Protein AF-A0A9D4KZ69-F1 (afdb_monomer_lite)

Radius of gyration: 13.25 Å; chains: 1; bounding box: 38×22×34 Å

Structure (mmCIF, N/CA/C/O backbone):
data_AF-A0A9D4KZ69-F1
#
_entry.id   AF-A0A9D4KZ69-F1
#
loop_
_atom_site.group_PDB
_atom_site.id
_atom_site.type_symbol
_atom_site.label_atom_id
_atom_site.label_alt_id
_atom_site.label_comp_id
_atom_site.label_asym_id
_atom_site.label_entity_id
_atom_site.label_seq_id
_atom_site.pdbx_PDB_ins_code
_atom_site.Cartn_x
_atom_site.Cartn_y
_atom_site.Cartn_z
_atom_site.occupancy
_atom_site.B_iso_or_equiv
_atom_site.auth_seq_id
_atom_site.auth_comp_i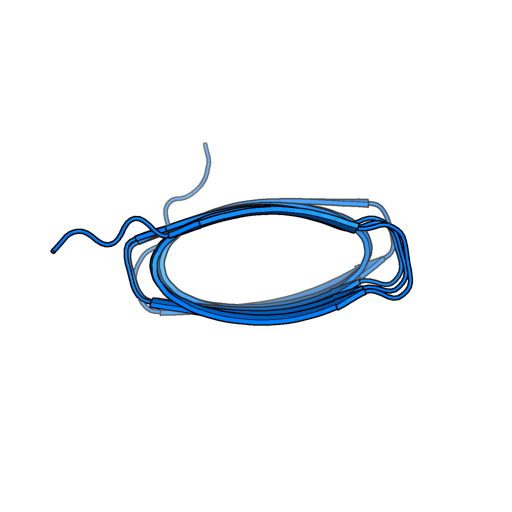d
_atom_site.auth_asym_id
_atom_site.auth_atom_id
_atom_site.pdbx_PDB_model_num
ATOM 1 N N . MET A 1 1 ? 11.805 -6.406 15.727 1.00 41.03 1 MET A N 1
ATOM 2 C CA . MET A 1 1 ? 10.931 -5.490 16.489 1.00 41.03 1 MET A CA 1
ATOM 3 C C . MET A 1 1 ? 10.380 -4.491 15.490 1.00 41.03 1 MET A C 1
ATOM 5 O O . MET A 1 1 ? 11.161 -3.685 15.006 1.00 41.03 1 MET A O 1
ATOM 9 N N . ASN A 1 2 ? 9.104 -4.592 15.109 1.00 56.31 2 ASN A N 1
ATOM 10 C CA . ASN A 1 2 ? 8.475 -3.541 14.306 1.00 56.31 2 ASN A CA 1
ATOM 11 C C . ASN A 1 2 ? 8.074 -2.422 15.275 1.00 56.31 2 ASN A C 1
ATOM 13 O O . ASN A 1 2 ? 7.321 -2.713 16.207 1.00 56.31 2 ASN A O 1
ATOM 17 N N . PRO A 1 3 ? 8.602 -1.197 15.132 1.00 65.38 3 PRO A N 1
ATOM 18 C CA . PRO A 1 3 ? 8.199 -0.089 15.986 1.00 65.38 3 PRO A CA 1
ATOM 19 C C . PRO A 1 3 ? 6.695 0.158 15.826 1.00 65.38 3 PRO A C 1
ATOM 21 O O . PRO A 1 3 ? 6.190 0.244 14.707 1.00 65.38 3 PRO A O 1
ATOM 24 N N . LEU A 1 4 ? 5.987 0.226 16.955 1.00 71.38 4 LEU A N 1
ATOM 25 C CA . LEU A 1 4 ? 4.606 0.686 16.997 1.00 71.38 4 LEU A CA 1
ATOM 26 C C . LEU A 1 4 ? 4.643 2.205 17.132 1.00 71.38 4 LEU A C 1
ATOM 28 O O . LEU A 1 4 ? 5.148 2.722 18.128 1.00 71.38 4 LEU A O 1
ATOM 32 N N . TYR A 1 5 ? 4.120 2.901 16.133 1.00 78.00 5 TYR A N 1
ATOM 33 C CA . TYR A 1 5 ? 3.965 4.350 16.185 1.00 78.00 5 TYR A CA 1
ATOM 34 C C . TYR A 1 5 ? 2.513 4.705 16.502 1.00 78.00 5 TYR A C 1
ATOM 36 O O . TYR A 1 5 ? 1.590 3.989 16.096 1.00 78.00 5 TYR A O 1
ATOM 44 N N . SER A 1 6 ? 2.317 5.811 17.217 1.00 84.12 6 SER A N 1
ATOM 45 C CA . SER A 1 6 ? 0.994 6.344 17.520 1.00 84.12 6 SER A CA 1
ATOM 46 C C . SER A 1 6 ? 0.901 7.852 17.300 1.00 84.12 6 SER A C 1
ATOM 48 O O . SER A 1 6 ? 1.908 8.555 17.386 1.00 84.12 6 SER A O 1
ATOM 50 N N . GLY A 1 7 ? -0.315 8.335 17.031 1.00 90.25 7 GLY A N 1
ATOM 51 C CA . GLY A 1 7 ? -0.614 9.757 16.829 1.00 90.25 7 GLY A CA 1
ATOM 52 C C . GLY A 1 7 ? -0.892 10.102 15.367 1.00 90.25 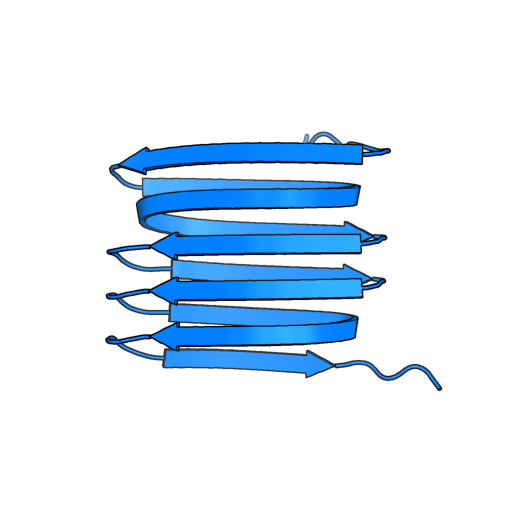7 GLY A C 1
ATOM 53 O O . GLY A 1 7 ? -1.608 9.368 14.694 1.00 90.25 7 GLY A O 1
ATOM 54 N N . GLU A 1 8 ? -0.337 11.220 14.901 1.00 92.38 8 GLU A N 1
ATOM 55 C CA . GLU A 1 8 ? -0.354 11.621 13.492 1.00 92.38 8 GLU A CA 1
ATOM 56 C C . GLU A 1 8 ? 1.032 11.389 12.878 1.00 92.38 8 GLU A C 1
ATOM 58 O O . GLU A 1 8 ? 2.051 11.819 13.431 1.00 92.38 8 GLU A O 1
ATOM 63 N N . LEU A 1 9 ? 1.098 10.709 11.733 1.00 91.88 9 LEU A N 1
ATOM 64 C CA . LEU A 1 9 ? 2.341 10.477 11.000 1.00 91.88 9 LEU A CA 1
ATOM 65 C C . LEU A 1 9 ? 2.157 10.758 9.512 1.00 91.88 9 LEU A C 1
ATOM 67 O O . LEU A 1 9 ? 1.313 10.171 8.840 1.00 91.88 9 LEU A O 1
ATOM 71 N N . ASN A 1 10 ? 3.041 11.601 8.986 1.00 93.81 10 ASN A N 1
ATOM 72 C CA . ASN A 1 10 ? 3.157 11.876 7.562 1.00 93.81 10 ASN A CA 1
ATOM 73 C C . ASN A 1 10 ? 4.472 11.285 7.050 1.00 93.81 10 ASN A C 1
ATOM 75 O O . ASN A 1 10 ? 5.545 11.660 7.524 1.00 93.81 10 ASN A O 1
ATOM 79 N N . MET A 1 11 ? 4.399 10.378 6.078 1.00 92.31 11 MET A N 1
ATOM 80 C CA . MET A 1 11 ? 5.573 9.808 5.421 1.00 92.31 11 MET A CA 1
ATOM 81 C C . MET A 1 11 ? 5.552 10.083 3.923 1.00 92.31 11 MET A C 1
ATOM 83 O O . MET A 1 11 ? 4.556 9.852 3.239 1.00 92.31 11 MET A O 1
ATOM 87 N N . SER A 1 12 ? 6.691 10.527 3.403 1.00 94.94 12 SER A N 1
ATOM 88 C CA . SER A 1 12 ? 6.921 10.698 1.973 1.00 94.94 12 SER A CA 1
ATOM 89 C C . SER A 1 12 ? 8.243 10.056 1.592 1.00 94.94 12 SER A C 1
ATOM 91 O O . SER A 1 12 ? 9.265 10.378 2.200 1.00 94.94 12 SER A O 1
ATOM 93 N N . MET A 1 13 ? 8.247 9.183 0.589 1.00 93.81 13 MET A N 1
ATOM 94 C CA . MET A 1 13 ? 9.470 8.516 0.148 1.00 93.81 13 MET A CA 1
ATOM 95 C C . MET A 1 13 ? 9.577 8.430 -1.372 1.00 93.81 13 MET A C 1
ATOM 97 O O . MET A 1 13 ? 8.589 8.257 -2.085 1.00 93.81 13 MET A O 1
ATOM 101 N N . LEU A 1 14 ? 10.820 8.537 -1.838 1.00 95.25 14 LEU A N 1
ATOM 102 C CA . LEU A 1 14 ? 11.251 8.346 -3.216 1.00 95.25 14 LEU A CA 1
ATOM 103 C C . LEU A 1 14 ? 12.328 7.269 -3.202 1.00 95.25 14 LEU A C 1
ATOM 105 O O . LEU A 1 14 ? 13.337 7.421 -2.512 1.00 95.25 14 LEU A O 1
ATOM 109 N N . TYR A 1 15 ? 12.114 6.186 -3.938 1.00 92.12 15 TYR A N 1
ATOM 110 C CA . TYR A 1 15 ? 13.052 5.072 -3.966 1.00 92.12 15 TYR A CA 1
ATOM 111 C C . TYR A 1 15 ? 13.191 4.480 -5.369 1.00 92.12 15 TYR A C 1
ATOM 113 O O . TYR A 1 15 ? 12.238 4.469 -6.149 1.00 92.12 15 TYR A O 1
ATOM 121 N N . SER A 1 16 ? 14.382 3.971 -5.676 1.00 94.50 16 SER A N 1
ATOM 122 C CA . SER A 1 16 ? 14.679 3.242 -6.907 1.00 94.50 16 SER A CA 1
ATOM 123 C C . SER A 1 16 ? 15.361 1.926 -6.553 1.00 94.50 16 SER A C 1
ATOM 125 O O . SER A 1 16 ? 16.332 1.935 -5.799 1.00 94.50 16 SER A O 1
ATOM 127 N N . GLY A 1 17 ? 14.882 0.820 -7.118 1.00 93.00 17 GLY A N 1
ATOM 128 C CA . GLY A 1 17 ? 15.295 -0.542 -6.769 1.00 93.00 17 GLY A CA 1
ATOM 129 C C . GLY A 1 17 ? 14.229 -1.286 -5.963 1.00 93.00 17 GLY A C 1
ATOM 130 O O . GLY A 1 17 ? 13.052 -0.940 -6.023 1.00 93.00 17 GLY A O 1
ATOM 131 N N . GLU A 1 18 ? 14.650 -2.296 -5.205 1.00 94.44 18 GLU A N 1
ATOM 132 C CA . GLU A 1 18 ? 13.769 -3.124 -4.372 1.00 94.44 18 GLU A CA 1
ATOM 133 C C . GLU A 1 18 ? 13.533 -2.497 -2.990 1.00 94.44 18 GLU A C 1
ATOM 135 O O . GLU A 1 18 ? 14.472 -2.285 -2.217 1.00 94.44 18 GLU A O 1
ATOM 140 N N . LEU A 1 19 ? 12.273 -2.222 -2.650 1.00 92.50 19 LEU A N 1
ATOM 141 C CA . LEU A 1 19 ? 11.872 -1.676 -1.355 1.00 92.50 19 LEU A CA 1
ATOM 142 C C . LEU A 1 19 ? 10.954 -2.650 -0.614 1.00 92.50 19 LEU A C 1
ATOM 144 O O . LEU A 1 19 ? 9.898 -3.039 -1.107 1.00 92.50 19 LEU A O 1
ATOM 148 N N . ASN A 1 20 ? 11.322 -2.975 0.625 1.00 93.88 20 ASN A N 1
ATOM 149 C CA . ASN A 1 20 ? 10.493 -3.754 1.540 1.00 93.88 20 ASN A CA 1
ATOM 150 C C . ASN A 1 20 ? 10.071 -2.877 2.721 1.00 93.88 20 ASN A C 1
ATOM 152 O O . ASN A 1 20 ? 10.920 -2.348 3.440 1.00 93.88 20 ASN A O 1
ATOM 156 N N . MET A 1 21 ? 8.766 -2.737 2.939 1.00 91.12 21 MET A N 1
ATOM 157 C CA . MET A 1 21 ? 8.207 -1.931 4.021 1.00 91.12 21 MET A CA 1
ATOM 158 C C . MET A 1 21 ? 7.259 -2.733 4.894 1.00 91.12 21 MET A C 1
ATOM 160 O O . MET A 1 21 ? 6.291 -3.305 4.401 1.00 91.12 21 MET A O 1
ATOM 164 N N . ASN A 1 22 ? 7.495 -2.686 6.204 1.00 93.31 22 ASN A N 1
ATOM 165 C CA . ASN A 1 22 ? 6.618 -3.260 7.215 1.00 93.31 22 ASN A CA 1
ATOM 166 C C . ASN A 1 22 ? 6.314 -2.202 8.274 1.00 93.31 22 ASN A C 1
ATOM 168 O O . ASN A 1 22 ? 7.236 -1.708 8.923 1.00 93.31 22 ASN A O 1
ATOM 172 N N . LEU A 1 23 ? 5.039 -1.869 8.469 1.00 91.00 23 LEU A N 1
ATOM 173 C CA . LEU A 1 23 ? 4.628 -0.829 9.413 1.00 91.00 23 LEU A CA 1
ATOM 174 C C . LEU A 1 23 ? 3.421 -1.271 10.250 1.00 91.00 23 LEU A C 1
ATOM 176 O O . LEU A 1 23 ? 2.463 -1.849 9.734 1.00 91.00 23 LEU A O 1
ATOM 180 N N . LEU A 1 24 ? 3.492 -0.986 11.552 1.00 93.31 24 LEU A N 1
ATOM 181 C CA . LEU A 1 24 ? 2.404 -1.135 12.517 1.00 93.31 24 LEU A CA 1
ATOM 182 C C . LEU A 1 24 ? 2.089 0.256 13.075 1.00 93.31 24 LEU A C 1
ATOM 184 O O . LEU A 1 24 ? 2.954 0.879 13.696 1.00 93.31 24 LEU A O 1
ATOM 188 N N . TYR A 1 25 ? 0.876 0.749 12.842 1.00 90.81 25 TYR A N 1
ATOM 189 C CA . TYR A 1 25 ? 0.500 2.117 13.193 1.00 90.81 25 TYR A CA 1
ATOM 190 C C . TYR A 1 25 ? -0.856 2.188 13.894 1.00 90.81 25 TYR A C 1
ATOM 192 O O . TYR A 1 25 ? -1.789 1.473 13.524 1.00 90.81 25 TYR A O 1
ATOM 200 N N . SER A 1 26 ? -0.977 3.082 14.875 1.00 93.12 26 SER A N 1
ATOM 201 C CA . SER A 1 26 ? -2.247 3.409 15.525 1.00 93.12 26 SER A CA 1
ATOM 202 C C . SER A 1 26 ? -2.485 4.920 15.541 1.00 93.12 26 SER A C 1
ATOM 204 O O . SER A 1 26 ? -1.836 5.637 16.297 1.00 93.12 26 SER A O 1
ATOM 206 N N . GLY A 1 27 ? -3.453 5.407 14.774 1.00 93.06 27 GLY A N 1
ATOM 207 C CA . GLY A 1 27 ? -3.785 6.827 14.653 1.00 93.06 27 GLY A CA 1
ATOM 208 C C . GLY A 1 27 ? -4.013 7.229 13.200 1.00 93.06 27 GLY A C 1
ATOM 209 O O . GLY A 1 27 ? -4.474 6.411 12.406 1.00 93.06 27 GLY A O 1
ATOM 210 N N . GLU A 1 28 ? -3.670 8.466 12.856 1.00 95.75 28 GLU A N 1
ATOM 211 C CA . GLU A 1 28 ? -3.777 8.992 11.494 1.00 95.75 28 GLU A CA 1
ATOM 212 C C . GLU A 1 28 ? -2.444 8.846 10.752 1.00 95.75 28 GLU A C 1
ATOM 214 O O . GLU A 1 28 ? -1.410 9.380 11.161 1.00 95.75 28 GLU A O 1
ATOM 219 N N . LEU A 1 29 ? -2.460 8.114 9.641 1.00 95.06 29 LEU A N 1
ATOM 220 C CA . LEU A 1 29 ? -1.291 7.862 8.811 1.00 95.06 29 LEU A CA 1
ATOM 221 C C . LEU A 1 29 ? -1.532 8.362 7.387 1.00 95.06 29 LEU A C 1
ATOM 223 O O . LEU A 1 29 ? -2.360 7.816 6.657 1.00 95.06 29 LEU A O 1
ATOM 227 N N . ASN A 1 30 ? -0.731 9.335 6.957 1.00 96.75 30 ASN A N 1
ATOM 228 C CA . ASN A 1 30 ? -0.674 9.765 5.564 1.00 96.75 30 ASN A CA 1
ATOM 229 C C . ASN A 1 30 ? 0.638 9.291 4.934 1.00 96.75 30 ASN A C 1
ATOM 231 O O . ASN A 1 30 ? 1.727 9.641 5.393 1.00 96.75 30 ASN A O 1
ATOM 235 N N . MET A 1 31 ? 0.550 8.511 3.858 1.00 95.56 31 MET A N 1
ATOM 236 C CA . MET A 1 31 ? 1.713 8.025 3.118 1.00 95.56 31 MET A CA 1
ATOM 237 C C . MET A 1 31 ? 1.663 8.432 1.652 1.00 95.56 31 MET A C 1
ATOM 239 O O . MET A 1 31 ? 0.667 8.208 0.966 1.00 95.56 31 MET A O 1
ATOM 243 N N . SER A 1 32 ? 2.779 8.961 1.158 1.00 97.25 32 SER A N 1
ATOM 244 C CA . SER A 1 32 ? 3.027 9.193 -0.262 1.00 97.25 32 SER A CA 1
ATOM 245 C C . SER A 1 32 ? 4.306 8.478 -0.683 1.00 97.25 32 SER A C 1
ATOM 247 O O . SER A 1 32 ? 5.375 8.724 -0.120 1.00 97.25 32 SER A O 1
ATOM 249 N N . LEU A 1 33 ? 4.217 7.573 -1.653 1.00 95.56 33 LEU A N 1
ATOM 250 C CA . LEU A 1 33 ? 5.358 6.775 -2.090 1.00 95.56 33 LEU A CA 1
ATOM 251 C C . LEU A 1 33 ? 5.503 6.782 -3.607 1.00 95.56 33 LEU A C 1
ATOM 253 O O . LEU A 1 33 ? 4.572 6.449 -4.339 1.00 95.56 33 LEU A O 1
ATOM 257 N N . LEU A 1 34 ? 6.712 7.106 -4.053 1.00 96.50 34 LEU A N 1
ATOM 258 C CA . LEU A 1 34 ? 7.163 7.003 -5.433 1.00 96.50 34 LEU A CA 1
ATOM 259 C C . LEU A 1 34 ? 8.269 5.951 -5.499 1.00 96.50 34 LEU A C 1
ATOM 261 O O . LEU A 1 34 ? 9.341 6.135 -4.921 1.00 96.50 34 LEU A O 1
ATOM 265 N N . CYS A 1 35 ? 8.004 4.845 -6.185 1.00 93.88 35 CYS A N 1
ATOM 266 C CA . CYS A 1 35 ? 8.941 3.735 -6.311 1.00 93.88 35 CYS A CA 1
ATOM 267 C C . CYS A 1 35 ? 9.206 3.409 -7.782 1.00 93.88 35 CYS A C 1
ATOM 269 O O . CYS A 1 35 ? 8.275 3.193 -8.559 1.00 93.88 35 CYS A O 1
ATOM 271 N N . SER A 1 36 ? 10.483 3.345 -8.152 1.00 93.81 36 SER A N 1
ATOM 272 C CA . SER A 1 36 ? 10.924 2.818 -9.440 1.00 93.81 36 SER A CA 1
ATOM 273 C C . SER A 1 36 ? 11.654 1.496 -9.250 1.00 93.81 36 SER A C 1
ATOM 275 O O . SER A 1 36 ? 12.866 1.477 -9.045 1.00 93.81 36 SER A O 1
ATOM 277 N N . GLY A 1 37 ? 10.913 0.395 -9.297 1.00 92.81 37 GLY A N 1
ATOM 278 C CA . GLY A 1 37 ? 11.416 -0.949 -9.027 1.00 92.81 37 GLY A CA 1
ATOM 279 C C . GLY A 1 37 ? 10.350 -1.797 -8.346 1.00 92.81 37 GLY A C 1
ATOM 280 O O . GLY A 1 37 ? 9.159 -1.527 -8.508 1.00 92.81 37 GLY A O 1
ATOM 281 N N . GLU A 1 38 ? 10.782 -2.813 -7.607 1.00 95.12 38 GLU A N 1
ATOM 282 C CA . GLU A 1 38 ? 9.883 -3.697 -6.869 1.00 95.12 38 GLU A CA 1
ATOM 283 C C . GLU A 1 38 ? 9.547 -3.117 -5.496 1.00 95.12 38 GLU A C 1
ATOM 285 O O . GLU A 1 38 ? 10.421 -2.646 -4.763 1.00 95.12 38 GLU A O 1
ATOM 290 N N . LEU A 1 39 ? 8.276 -3.187 -5.118 1.00 95.12 39 LEU A N 1
ATOM 291 C CA . LEU A 1 39 ? 7.800 -2.765 -3.813 1.00 95.12 39 LEU A CA 1
ATOM 292 C C . LEU A 1 39 ? 6.987 -3.872 -3.152 1.00 95.12 39 LEU A C 1
ATOM 294 O O . LEU A 1 39 ? 5.908 -4.230 -3.623 1.00 95.12 39 LEU A O 1
ATOM 298 N N . ASN A 1 40 ? 7.452 -4.323 -1.990 1.00 96.38 40 ASN A N 1
ATOM 299 C CA . ASN A 1 40 ? 6.681 -5.171 -1.091 1.00 96.38 40 ASN A CA 1
ATOM 300 C C . ASN A 1 40 ? 6.294 -4.372 0.154 1.00 96.38 40 ASN A C 1
ATOM 302 O O . ASN A 1 40 ? 7.153 -3.905 0.905 1.00 96.38 40 ASN A O 1
ATOM 306 N N . MET A 1 41 ? 4.996 -4.218 0.390 1.00 94.69 41 MET A N 1
ATOM 307 C CA . MET A 1 41 ? 4.469 -3.476 1.531 1.00 94.69 41 MET A CA 1
ATOM 308 C C . MET A 1 41 ? 3.531 -4.349 2.363 1.00 94.69 41 MET A C 1
ATOM 310 O O . MET A 1 41 ? 2.555 -4.893 1.848 1.00 94.69 41 MET A O 1
ATOM 314 N N . SER A 1 42 ? 3.780 -4.413 3.669 1.00 95.75 42 SER A N 1
ATOM 315 C CA . SER A 1 42 ? 2.826 -4.906 4.659 1.00 95.75 42 SER A CA 1
ATOM 316 C C . SER A 1 42 ? 2.515 -3.806 5.668 1.00 95.75 42 SER A C 1
ATOM 318 O O . SER A 1 42 ? 3.402 -3.324 6.374 1.00 95.75 42 SER A O 1
ATOM 320 N N . LEU A 1 43 ? 1.246 -3.426 5.776 1.00 93.81 43 LEU A N 1
ATOM 321 C CA . LEU A 1 43 ? 0.805 -2.387 6.704 1.00 93.81 43 LEU A CA 1
ATOM 322 C C . LEU A 1 43 ? -0.397 -2.860 7.516 1.00 93.81 43 LEU A C 1
ATOM 324 O O . LEU A 1 43 ? -1.409 -3.294 6.965 1.00 93.81 43 LEU A O 1
ATOM 328 N N . LEU A 1 44 ? -0.270 -2.730 8.835 1.00 94.69 44 LEU A N 1
ATOM 329 C CA . LEU A 1 44 ? -1.365 -2.845 9.787 1.00 94.69 44 LEU A CA 1
ATOM 330 C C . LEU A 1 44 ? -1.615 -1.474 10.412 1.00 94.69 44 LEU A C 1
ATOM 332 O O . LEU A 1 44 ? -0.728 -0.908 11.054 1.00 94.69 44 LEU A O 1
ATOM 336 N N . CYS A 1 45 ? -2.819 -0.950 10.221 1.00 92.19 45 CYS A N 1
ATOM 337 C CA . CYS A 1 45 ? -3.225 0.355 10.719 1.00 92.19 45 CYS A CA 1
ATOM 338 C C . CYS A 1 45 ? -4.517 0.241 11.535 1.00 92.19 45 CYS A C 1
ATOM 340 O O . CYS A 1 45 ? -5.480 -0.394 11.103 1.00 92.19 45 CYS A O 1
ATOM 342 N N . SER A 1 46 ? -4.543 0.870 12.704 1.00 93.38 46 SER A N 1
ATOM 343 C CA . SER A 1 46 ? -5.762 1.123 13.472 1.00 93.38 46 SER A CA 1
ATOM 344 C C . SER A 1 46 ? -6.000 2.629 13.515 1.00 93.38 46 SER A C 1
ATOM 346 O O . SER A 1 46 ? -5.221 3.334 14.147 1.00 93.38 46 SER A O 1
ATOM 348 N N . GLY A 1 47 ? -7.044 3.126 12.859 1.00 92.88 47 GLY A N 1
ATOM 349 C CA . GLY A 1 47 ? -7.314 4.557 12.699 1.00 92.88 47 GLY A CA 1
ATOM 350 C C . GLY A 1 47 ? -7.545 4.943 11.240 1.00 92.88 47 GLY A C 1
ATOM 351 O O . GLY A 1 47 ? -8.123 4.165 10.480 1.00 92.88 47 GLY A O 1
ATOM 352 N N . GLU A 1 48 ? -7.122 6.145 10.860 1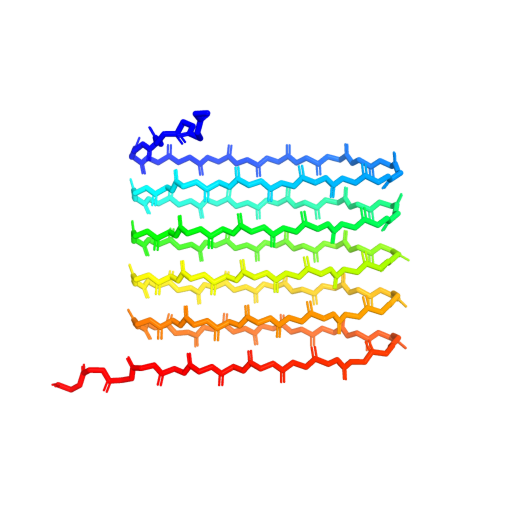.00 95.12 48 GLU A N 1
ATOM 353 C CA . GLU A 1 48 ? -7.281 6.656 9.497 1.00 95.12 48 GLU A CA 1
ATOM 354 C C . GLU A 1 48 ? -6.005 6.448 8.684 1.00 95.12 48 GLU A C 1
ATOM 356 O O . GLU A 1 48 ? -4.900 6.768 9.124 1.00 95.12 48 GLU A O 1
ATOM 361 N N . LEU A 1 49 ? -6.154 5.920 7.473 1.00 96.00 49 LEU A N 1
ATOM 362 C CA . LEU A 1 49 ? -5.061 5.686 6.545 1.00 96.00 49 LEU A CA 1
ATOM 363 C C . LEU A 1 49 ? -5.359 6.341 5.201 1.00 96.00 49 LEU A C 1
ATOM 365 O O . LEU A 1 49 ? -6.240 5.896 4.464 1.00 96.00 49 LEU A O 1
ATOM 369 N N . ASN A 1 50 ? -4.552 7.335 4.840 1.00 97.50 50 ASN A N 1
ATOM 370 C CA . ASN A 1 50 ? -4.530 7.909 3.502 1.00 97.50 50 ASN A CA 1
ATOM 371 C C . ASN A 1 50 ? -3.230 7.514 2.802 1.00 97.50 50 ASN A C 1
ATOM 373 O O . ASN A 1 50 ? -2.134 7.849 3.248 1.00 97.50 50 ASN A O 1
ATOM 377 N N . MET A 1 51 ? -3.334 6.802 1.685 1.00 96.69 51 MET A N 1
ATOM 378 C CA . MET A 1 51 ? -2.180 6.325 0.930 1.00 96.69 51 MET A CA 1
ATOM 379 C C . MET A 1 51 ? -2.259 6.779 -0.524 1.00 96.69 51 MET A C 1
ATOM 381 O O . MET A 1 51 ? -3.246 6.522 -1.207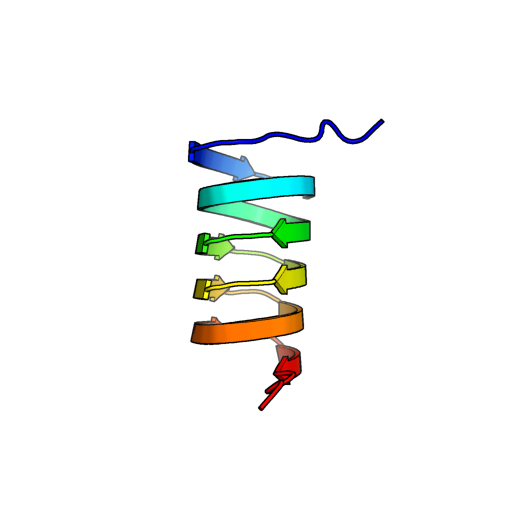 1.00 96.69 51 MET A O 1
ATOM 385 N N . SER A 1 52 ? -1.191 7.400 -1.014 1.00 97.50 52 SER A N 1
ATOM 386 C CA . SER A 1 52 ? -0.961 7.654 -2.434 1.00 97.50 52 SER A CA 1
ATOM 387 C C . SER A 1 52 ? 0.304 6.930 -2.868 1.00 97.50 52 SER A C 1
ATOM 389 O O . SER A 1 52 ? 1.364 7.107 -2.265 1.00 97.50 52 SER A O 1
ATOM 391 N N . LEU A 1 53 ? 0.201 6.093 -3.894 1.00 95.69 53 LEU A N 1
ATOM 392 C CA . LEU A 1 53 ? 1.312 5.261 -4.325 1.00 95.69 53 LEU A CA 1
ATOM 393 C C . LEU A 1 53 ? 1.453 5.256 -5.840 1.00 95.69 53 LEU A C 1
ATOM 395 O O . LEU A 1 53 ? 0.490 5.000 -6.564 1.00 95.69 53 LEU A O 1
ATOM 399 N N . LEU A 1 54 ? 2.672 5.520 -6.300 1.00 96.12 54 LEU A N 1
ATOM 400 C CA . LEU A 1 54 ? 3.051 5.482 -7.703 1.00 96.12 54 LEU A CA 1
ATOM 401 C C . LEU A 1 54 ? 4.253 4.549 -7.871 1.00 96.12 54 LEU A C 1
ATOM 403 O O . LEU A 1 54 ? 5.330 4.813 -7.335 1.00 96.12 54 LEU A O 1
ATOM 407 N N . CYS A 1 55 ? 4.060 3.445 -8.588 1.00 93.81 55 CYS A N 1
ATOM 408 C CA . CYS A 1 55 ? 5.075 2.410 -8.770 1.00 93.81 55 CYS A CA 1
ATOM 409 C C . CYS A 1 55 ? 5.274 2.093 -10.255 1.00 93.81 55 CYS A C 1
ATOM 411 O O . CYS A 1 55 ? 4.312 1.771 -10.954 1.00 93.81 55 CYS A O 1
ATOM 413 N N . SER A 1 56 ? 6.510 2.171 -10.752 1.00 92.81 56 SER A N 1
ATOM 414 C CA . SER A 1 56 ? 6.801 1.815 -12.146 1.00 92.81 56 SER A CA 1
ATO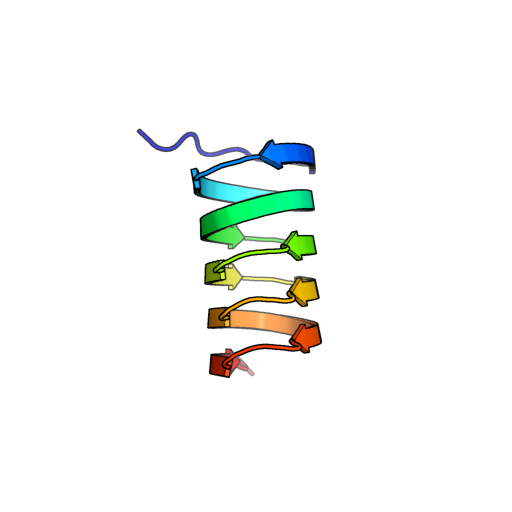M 415 C C . SER A 1 56 ? 7.168 0.338 -12.371 1.00 92.81 56 SER A C 1
ATOM 417 O O . SER A 1 56 ? 7.273 -0.079 -13.525 1.00 92.81 56 SER A O 1
ATOM 419 N N . GLY A 1 57 ? 7.316 -0.459 -11.305 1.00 92.00 57 GLY A N 1
ATOM 420 C CA . GLY A 1 57 ? 7.649 -1.889 -11.352 1.00 92.00 57 GLY A CA 1
ATOM 421 C C . GLY A 1 57 ? 6.602 -2.779 -10.679 1.00 92.00 57 GLY A C 1
ATOM 422 O O . GLY A 1 57 ? 5.408 -2.466 -10.707 1.00 92.00 57 GLY A O 1
ATOM 423 N N . GLU A 1 58 ? 7.045 -3.911 -10.126 1.00 94.19 58 GLU A N 1
ATOM 424 C CA . GLU A 1 58 ? 6.173 -4.855 -9.422 1.00 94.19 58 GLU A CA 1
ATOM 425 C C . GLU A 1 58 ? 5.765 -4.330 -8.047 1.00 94.19 58 GLU A C 1
ATOM 427 O O . GLU A 1 58 ? 6.562 -3.763 -7.300 1.00 94.19 58 GLU A O 1
ATOM 432 N N . LEU A 1 59 ? 4.506 -4.553 -7.694 1.00 95.06 59 LEU A N 1
ATOM 433 C CA . LEU A 1 59 ? 3.919 -4.089 -6.455 1.00 95.06 59 LEU A CA 1
ATOM 434 C C . LEU A 1 59 ? 3.161 -5.216 -5.764 1.00 95.06 59 LEU A C 1
ATOM 436 O O . LEU A 1 59 ? 2.090 -5.623 -6.214 1.00 95.06 59 LEU A O 1
ATOM 440 N N . ASN A 1 60 ? 3.666 -5.652 -4.613 1.00 96.25 60 ASN A N 1
ATOM 441 C CA . ASN A 1 60 ? 2.975 -6.567 -3.715 1.00 96.25 60 ASN A CA 1
ATOM 442 C C . ASN A 1 60 ? 2.565 -5.823 -2.443 1.00 96.25 60 ASN A C 1
ATOM 444 O O . ASN A 1 60 ? 3.406 -5.352 -1.679 1.00 96.25 60 ASN A O 1
ATOM 448 N N . MET A 1 61 ? 1.263 -5.726 -2.184 1.00 95.12 61 MET A N 1
ATOM 449 C CA . MET A 1 61 ? 0.734 -5.064 -0.994 1.00 95.12 61 MET A CA 1
ATOM 450 C C . MET A 1 61 ? -0.177 -5.979 -0.187 1.00 95.12 61 MET A C 1
ATOM 452 O O . MET A 1 61 ? -1.102 -6.590 -0.720 1.00 95.12 61 MET A O 1
ATOM 456 N N . SER A 1 62 ? 0.043 -6.001 1.123 1.00 95.75 62 SER A N 1
ATOM 457 C CA . SER A 1 62 ? -0.865 -6.564 2.115 1.00 95.75 62 SER A CA 1
ATOM 458 C C . SER A 1 62 ? -1.257 -5.472 3.099 1.00 95.75 62 SER A C 1
ATOM 460 O O . SER A 1 62 ? -0.408 -4.913 3.795 1.00 95.75 62 SER A O 1
ATOM 462 N N . LEU A 1 63 ? -2.547 -5.157 3.151 1.00 94.31 63 LEU A N 1
ATOM 463 C CA . LEU A 1 63 ? -3.063 -4.090 3.992 1.00 94.31 63 LEU A CA 1
ATOM 464 C C . LEU A 1 63 ? -4.168 -4.598 4.916 1.00 94.31 63 LEU A C 1
ATOM 466 O O . LEU A 1 63 ? -5.169 -5.147 4.451 1.00 94.31 63 LEU A O 1
ATOM 470 N N . LEU A 1 64 ? -4.004 -4.348 6.213 1.00 94.56 64 LEU A N 1
ATOM 471 C CA . LEU A 1 64 ? -5.034 -4.545 7.225 1.00 94.56 64 LEU A CA 1
ATOM 472 C C . LEU A 1 64 ? -5.324 -3.210 7.912 1.00 94.56 64 LEU A C 1
ATOM 474 O O . LEU A 1 64 ? -4.447 -2.636 8.554 1.00 94.56 64 LEU A O 1
ATOM 478 N N . CYS A 1 65 ? -6.547 -2.710 7.769 1.00 92.00 65 CYS A N 1
ATOM 479 C CA . CYS A 1 65 ? -6.960 -1.432 8.339 1.00 92.00 65 CYS A CA 1
ATOM 480 C C . CYS A 1 65 ? -8.224 -1.595 9.188 1.00 92.00 65 CYS A C 1
ATOM 482 O O . CYS A 1 65 ? -9.240 -2.097 8.707 1.00 92.00 65 CYS A O 1
ATOM 484 N N . SER A 1 66 ? -8.165 -1.150 10.439 1.00 92.69 66 SER A N 1
ATOM 485 C CA . SER A 1 66 ? -9.333 -0.989 11.301 1.00 92.69 66 SER A CA 1
ATOM 486 C C . SER A 1 66 ? -9.638 0.497 11.449 1.00 92.69 66 SER A C 1
ATOM 488 O O . SER A 1 66 ? -9.018 1.164 12.274 1.00 92.69 66 SER A O 1
ATOM 490 N N . GLY A 1 67 ? -10.568 1.009 10.643 1.00 91.31 67 GLY A N 1
ATOM 491 C CA . GLY A 1 67 ? -10.915 2.429 10.577 1.00 91.31 67 GLY A CA 1
ATOM 492 C C . GLY A 1 67 ? -11.183 2.898 9.147 1.00 91.31 67 GLY A C 1
ATOM 493 O O . GLY A 1 67 ? -11.764 2.156 8.351 1.00 91.31 67 GLY A O 1
ATOM 494 N N . GLU A 1 68 ? -10.818 4.137 8.823 1.00 93.69 68 GLU A N 1
ATOM 495 C CA . GLU A 1 68 ? -11.028 4.697 7.484 1.00 93.69 68 GLU A CA 1
ATOM 496 C C . GLU A 1 68 ? -9.799 4.487 6.597 1.00 93.69 68 GLU A C 1
ATOM 498 O O . GLU A 1 68 ? -8.673 4.772 6.993 1.00 93.69 68 GLU A O 1
ATOM 503 N N . LEU A 1 69 ? -10.018 4.008 5.374 1.00 94.50 69 LEU A N 1
ATOM 504 C CA . LEU A 1 69 ? -8.978 3.829 4.371 1.00 94.50 69 LEU A CA 1
ATOM 505 C C . LEU A 1 69 ? -9.324 4.580 3.089 1.00 94.50 69 LEU A C 1
ATOM 507 O O . LEU A 1 69 ? -10.280 4.219 2.395 1.00 94.50 69 LEU A O 1
ATOM 511 N N . ASN A 1 70 ? -8.471 5.533 2.722 1.00 96.31 70 ASN A N 1
ATOM 512 C CA . ASN A 1 70 ? -8.437 6.144 1.400 1.00 96.31 70 ASN A CA 1
ATOM 513 C C . ASN A 1 70 ? -7.128 5.774 0.699 1.00 96.31 70 ASN A C 1
ATOM 515 O O . ASN A 1 70 ? -6.037 6.091 1.167 1.00 96.31 70 ASN A O 1
ATOM 519 N N . MET A 1 71 ? -7.222 5.109 -0.447 1.00 95.00 71 MET A N 1
ATOM 520 C CA . MET A 1 71 ? -6.057 4.684 -1.218 1.00 95.00 71 MET A CA 1
ATOM 521 C C . MET A 1 71 ? -6.169 5.146 -2.667 1.00 95.00 71 MET A C 1
ATOM 523 O O . MET A 1 71 ? -7.161 4.865 -3.334 1.00 95.00 71 MET A O 1
ATOM 527 N N . SER A 1 72 ? -5.119 5.792 -3.163 1.00 96.31 72 SER A N 1
ATOM 528 C CA . SER A 1 72 ? -4.901 6.067 -4.579 1.00 96.31 72 SER A CA 1
ATOM 529 C C . SER A 1 72 ? -3.665 5.318 -5.048 1.00 96.31 72 SER A C 1
ATOM 531 O O . SER A 1 72 ? -2.585 5.465 -4.475 1.00 96.31 72 SER A O 1
ATOM 533 N N . LEU A 1 73 ? -3.827 4.500 -6.084 1.00 94.38 73 LEU A N 1
ATOM 534 C CA . LEU A 1 73 ? -2.762 3.653 -6.598 1.00 94.38 73 LEU A CA 1
ATOM 535 C C . LEU A 1 73 ? -2.587 3.791 -8.111 1.00 94.38 73 LEU A C 1
ATOM 537 O O . LEU A 1 73 ? -3.520 3.555 -8.879 1.00 94.38 73 LEU A O 1
ATOM 541 N N . LEU A 1 74 ? -1.361 4.077 -8.533 1.00 95.06 74 LEU A N 1
ATOM 542 C CA . LEU A 1 74 ? -0.921 4.082 -9.923 1.00 95.06 74 LEU A CA 1
ATOM 543 C C . LEU A 1 74 ? 0.251 3.114 -10.077 1.00 95.06 74 LEU A C 1
ATOM 545 O O . LEU A 1 74 ? 1.290 3.290 -9.445 1.00 95.06 74 LEU A O 1
ATOM 549 N N . CYS A 1 75 ? 0.094 2.089 -10.911 1.00 92.75 75 CYS A N 1
ATOM 550 C CA . CYS A 1 75 ? 1.155 1.116 -11.155 1.00 92.75 75 CYS A CA 1
ATOM 551 C C . CYS A 1 75 ? 1.265 0.766 -12.646 1.00 92.75 75 CYS A C 1
ATOM 553 O O . CYS A 1 75 ? 0.259 0.495 -13.305 1.00 92.75 75 CYS A O 1
ATOM 555 N N . SER A 1 76 ? 2.479 0.790 -13.200 1.00 92.56 76 SER A N 1
ATOM 556 C CA . SER A 1 76 ? 2.712 0.356 -14.587 1.00 92.56 76 SER A CA 1
ATOM 557 C C . SER A 1 76 ? 3.126 -1.110 -14.720 1.00 92.56 76 SER A C 1
ATOM 559 O O . SER A 1 76 ? 2.975 -1.658 -15.808 1.00 92.56 76 SER A O 1
ATOM 561 N N . GLY A 1 77 ? 3.618 -1.740 -13.649 1.00 91.00 77 GLY A N 1
ATOM 562 C CA . GLY A 1 77 ? 4.001 -3.153 -13.621 1.00 91.00 77 GLY A CA 1
ATOM 563 C C . GLY A 1 77 ? 2.904 -4.080 -13.090 1.00 91.00 77 GLY A C 1
ATOM 564 O O . GLY A 1 77 ? 1.709 -3.783 -13.187 1.00 91.00 77 GLY A O 1
ATOM 565 N N . GLU A 1 78 ? 3.314 -5.235 -12.560 1.00 93.06 78 GLU A N 1
ATOM 566 C CA . GLU A 1 78 ? 2.395 -6.181 -11.925 1.00 93.06 78 GLU A CA 1
ATOM 567 C C . GLU A 1 78 ? 1.925 -5.675 -10.560 1.00 93.06 78 GLU A C 1
ATOM 569 O O . GLU A 1 78 ? 2.721 -5.227 -9.741 1.00 93.06 78 GLU A O 1
ATOM 574 N N . LEU A 1 79 ? 0.624 -5.798 -10.293 1.00 93.44 79 LEU A N 1
ATOM 575 C CA . LEU A 1 79 ? 0.031 -5.525 -8.992 1.00 93.44 79 LEU A CA 1
ATOM 576 C C . LEU A 1 79 ? -0.565 -6.791 -8.385 1.00 93.44 79 LEU A C 1
ATOM 578 O O . LEU A 1 79 ? -1.545 -7.344 -8.898 1.00 93.44 79 LEU A O 1
ATOM 582 N N . ASN A 1 80 ? -0.065 -7.143 -7.207 1.00 95.12 80 ASN A N 1
ATOM 583 C CA . ASN A 1 80 ? -0.690 -8.060 -6.272 1.00 95.12 80 ASN A CA 1
ATOM 584 C C . ASN A 1 80 ? -1.124 -7.299 -5.013 1.00 95.12 80 ASN A C 1
ATOM 586 O O . ASN A 1 80 ? -0.300 -6.729 -4.303 1.00 95.12 80 ASN A O 1
ATOM 590 N N . MET A 1 81 ? -2.422 -7.267 -4.723 1.00 93.06 81 MET A N 1
ATOM 591 C CA . MET A 1 81 ? -2.944 -6.579 -3.539 1.00 93.06 81 MET A CA 1
ATOM 592 C C . MET A 1 81 ? -3.898 -7.476 -2.764 1.00 93.06 81 MET A C 1
ATOM 594 O O . MET A 1 81 ? -4.917 -7.926 -3.293 1.00 93.06 81 MET A O 1
ATOM 598 N N . SER A 1 82 ? -3.611 -7.647 -1.480 1.00 93.94 82 SER A N 1
ATOM 599 C CA . SER A 1 82 ? -4.541 -8.159 -0.484 1.00 93.94 82 SER A CA 1
ATOM 600 C C . SER A 1 82 ? -4.953 -7.023 0.440 1.00 93.94 82 SER A C 1
ATOM 602 O O . SER A 1 82 ? -4.107 -6.320 0.994 1.00 93.94 82 SER A O 1
ATOM 604 N N . LEU A 1 83 ? -6.257 -6.834 0.595 1.00 92.62 83 LEU A N 1
ATOM 605 C CA . LEU A 1 83 ? -6.814 -5.788 1.431 1.00 92.62 83 LEU A CA 1
ATOM 606 C C . LEU A 1 83 ? -7.914 -6.339 2.330 1.00 92.62 83 LEU A C 1
ATOM 608 O O . LEU A 1 83 ? -8.903 -6.898 1.845 1.00 92.62 83 LEU A O 1
ATOM 612 N N . LEU A 1 84 ? -7.780 -6.064 3.623 1.00 93.06 84 LEU A N 1
ATOM 613 C CA . LEU A 1 84 ? -8.819 -6.246 4.620 1.00 93.06 84 LEU A CA 1
ATOM 614 C C . LEU A 1 84 ? -9.054 -4.929 5.360 1.00 93.06 84 LEU A C 1
ATOM 616 O O . LEU A 1 84 ? -8.141 -4.374 5.969 1.00 93.06 84 LEU A O 1
ATOM 620 N N . CYS A 1 85 ? -10.283 -4.427 5.297 1.00 90.31 85 CYS A N 1
ATOM 621 C CA . CYS A 1 85 ? -10.677 -3.210 5.995 1.00 90.31 85 CYS A CA 1
ATOM 622 C C . CYS A 1 85 ? -11.944 -3.464 6.816 1.00 90.31 85 CYS A C 1
ATOM 624 O O . CYS A 1 85 ? -12.938 -3.967 6.284 1.00 90.31 85 CYS A O 1
ATOM 626 N N . SER A 1 86 ? -11.893 -3.132 8.105 1.00 89.12 86 SER A N 1
ATOM 627 C CA . SER A 1 86 ? -13.058 -3.035 8.984 1.00 89.12 86 SER A CA 1
ATOM 628 C C . SER A 1 86 ? -13.369 -1.555 9.208 1.00 89.12 86 SER A C 1
ATOM 630 O O . SER A 1 86 ? -12.901 -0.950 10.173 1.00 89.12 86 SER A O 1
ATOM 632 N N . GLY A 1 87 ? -14.101 -0.958 8.266 1.00 89.31 87 GLY A N 1
ATOM 633 C CA . GLY A 1 87 ? -14.507 0.446 8.310 1.00 89.31 87 GLY A CA 1
ATOM 634 C C . GLY A 1 87 ? -14.798 1.030 6.926 1.00 89.31 87 GLY A C 1
ATOM 635 O O . GLY A 1 87 ? -15.233 0.315 6.014 1.00 89.31 87 GLY A O 1
ATOM 636 N N . LYS A 1 88 ? -14.633 2.349 6.769 1.00 90.50 88 LYS A N 1
ATOM 637 C CA . LYS A 1 88 ? -14.896 3.011 5.483 1.00 90.50 88 LYS A CA 1
ATOM 638 C C . LYS A 1 88 ? -13.755 2.745 4.518 1.00 90.50 88 LYS A C 1
ATOM 640 O O . LYS A 1 88 ? -12.589 2.869 4.873 1.00 90.50 88 LYS A O 1
ATOM 645 N N . LEU A 1 89 ? -14.119 2.426 3.280 1.00 92.00 89 LEU A N 1
ATOM 646 C CA . LEU A 1 89 ? -13.163 2.071 2.248 1.00 92.00 89 LEU A CA 1
ATOM 647 C C . LEU A 1 89 ? -13.388 2.874 0.970 1.00 92.00 89 LEU A C 1
ATOM 649 O O . LEU A 1 89 ? -14.428 2.725 0.325 1.00 92.00 89 LEU A O 1
ATOM 653 N N . ASN A 1 90 ? -12.379 3.640 0.568 1.00 93.44 90 ASN A N 1
ATOM 654 C CA . ASN A 1 90 ? -12.307 4.324 -0.714 1.00 93.44 90 ASN A CA 1
ATOM 655 C C . ASN A 1 90 ? -10.991 3.974 -1.417 1.00 93.44 90 ASN A C 1
ATOM 657 O O . ASN A 1 90 ? -9.906 4.181 -0.878 1.00 93.44 90 ASN A O 1
ATOM 661 N N . ILE A 1 91 ? -11.080 3.407 -2.621 1.00 91.31 91 ILE A N 1
ATOM 662 C CA . ILE A 1 91 ? -9.902 3.016 -3.398 1.00 91.31 91 ILE A CA 1
ATOM 663 C C . ILE A 1 91 ? -10.074 3.473 -4.837 1.00 91.31 91 ILE A C 1
ATOM 665 O O . ILE A 1 91 ? -10.947 2.967 -5.546 1.00 91.31 91 ILE A O 1
ATOM 669 N N . SER A 1 92 ? -9.163 4.319 -5.298 1.00 93.12 92 SER A N 1
ATOM 670 C CA . SER A 1 92 ? -8.899 4.537 -6.713 1.00 93.12 92 SER A CA 1
ATOM 671 C C . SER A 1 92 ? -7.637 3.773 -7.111 1.00 93.12 92 SER A C 1
ATOM 673 O O . SER A 1 92 ? -6.643 3.713 -6.388 1.00 93.12 92 SER A O 1
ATOM 675 N N . ARG A 1 93 ? -7.687 3.112 -8.264 1.00 90.50 93 ARG A N 1
ATOM 676 C CA . ARG A 1 93 ? -6.554 2.346 -8.778 1.00 90.50 93 ARG A CA 1
ATOM 677 C C . ARG A 1 93 ? -6.538 2.377 -10.291 1.00 90.50 93 ARG A C 1
ATOM 679 O O . ARG A 1 93 ? -7.561 2.089 -10.910 1.00 90.50 93 ARG A O 1
ATOM 686 N N . LEU A 1 94 ? -5.352 2.568 -10.849 1.00 91.81 94 LEU A N 1
ATOM 687 C CA . LEU A 1 94 ? -5.055 2.333 -12.251 1.00 91.81 94 LEU A CA 1
ATOM 688 C C . LEU A 1 94 ? -3.785 1.479 -12.365 1.00 91.81 94 LEU A C 1
ATOM 690 O O . LEU A 1 94 ? -2.720 1.869 -11.890 1.00 91.81 94 LEU A O 1
ATOM 694 N N . CYS A 1 95 ? -3.927 0.312 -12.996 1.00 88.19 95 CYS A N 1
ATOM 695 C CA . CYS A 1 95 ? -2.819 -0.571 -13.349 1.00 88.19 95 CYS A CA 1
ATOM 696 C C . CYS A 1 95 ? -2.766 -0.741 -14.858 1.00 88.19 95 CYS A C 1
ATOM 698 O O . CYS A 1 95 ? -3.782 -1.081 -15.463 1.00 88.19 95 CYS A O 1
ATOM 700 N N . LEU A 1 96 ? -1.590 -0.520 -15.441 1.00 88.56 96 LEU A N 1
ATOM 701 C CA . LEU A 1 96 ? -1.347 -0.784 -16.862 1.00 88.56 96 LEU A CA 1
ATOM 702 C C . LEU A 1 96 ? -0.827 -2.212 -17.108 1.00 88.56 96 LEU A C 1
ATOM 704 O O . LEU A 1 96 ? -0.933 -2.701 -18.229 1.00 88.56 96 LEU A O 1
ATOM 708 N N . GLY A 1 97 ? -0.299 -2.876 -16.072 1.00 85.50 97 GLY A N 1
ATOM 709 C CA . GLY A 1 97 ? 0.190 -4.256 -16.122 1.00 85.50 97 GLY A CA 1
ATOM 710 C C . GLY A 1 97 ? -0.773 -5.294 -15.528 1.00 85.50 97 GLY A C 1
ATOM 711 O O . GLY A 1 97 ? -1.986 -5.086 -15.443 1.00 85.50 97 GLY A O 1
ATOM 712 N N . GLY A 1 98 ? -0.221 -6.446 -15.129 1.00 83.44 98 GLY A N 1
ATOM 713 C CA . GLY A 1 98 ? -0.976 -7.576 -14.578 1.00 83.44 98 GLY A CA 1
ATOM 714 C C . GLY A 1 98 ? -1.661 -7.252 -13.246 1.00 83.44 98 GLY A C 1
ATOM 715 O O . GLY A 1 98 ? -1.107 -6.541 -12.412 1.00 83.44 98 GLY A O 1
ATOM 716 N N . LEU A 1 99 ? -2.871 -7.785 -13.030 1.00 88.31 99 LEU A N 1
ATOM 717 C CA . LEU A 1 99 ? -3.703 -7.445 -11.874 1.00 88.31 99 LEU A CA 1
ATOM 718 C C . LEU A 1 99 ? -4.200 -8.679 -11.116 1.00 88.31 99 LEU A C 1
ATOM 720 O O . LEU A 1 99 ? -5.036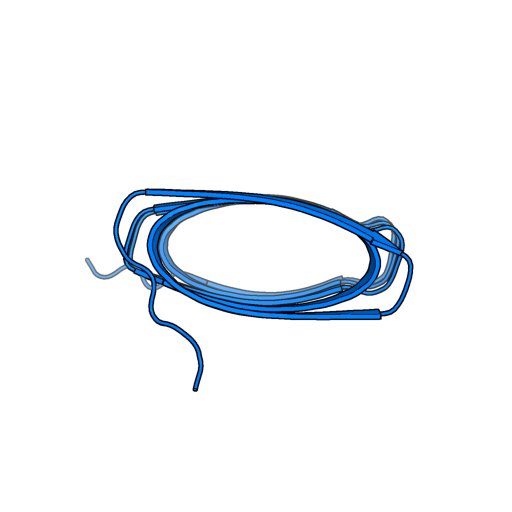 -9.428 -11.620 1.00 88.31 99 LEU A O 1
ATOM 724 N N . LYS A 1 100 ? -3.767 -8.837 -9.864 1.00 89.81 100 LYS A N 1
ATOM 725 C CA . LYS A 1 100 ? -4.274 -9.847 -8.923 1.00 89.81 100 LYS A CA 1
ATOM 726 C C . LYS A 1 100 ? -4.704 -9.160 -7.640 1.00 89.81 100 LYS A C 1
ATOM 728 O O . LYS A 1 100 ? -3.870 -8.597 -6.941 1.00 89.81 100 LYS A O 1
ATOM 733 N N . THR A 1 101 ? -5.999 -9.180 -7.316 1.00 84.00 101 THR A N 1
ATOM 734 C CA . THR A 1 101 ? -6.471 -8.544 -6.078 1.00 84.00 101 THR A CA 1
ATOM 735 C C . THR A 1 101 ? -7.500 -9.330 -5.309 1.00 84.00 101 THR A C 1
ATOM 737 O O . THR A 1 101 ? -8.471 -9.805 -5.890 1.00 84.00 101 THR A O 1
ATOM 740 N N . ASN A 1 102 ? -7.323 -9.345 -3.992 1.00 86.12 102 ASN A N 1
ATOM 741 C CA . ASN A 1 102 ? -8.299 -9.793 -3.017 1.00 86.12 102 ASN A CA 1
ATOM 742 C C . ASN A 1 102 ? -8.710 -8.596 -2.151 1.00 86.12 102 ASN A C 1
ATOM 744 O O . ASN A 1 102 ? -7.858 -7.917 -1.577 1.00 86.12 102 ASN A O 1
ATOM 748 N N . LYS A 1 103 ? -10.009 -8.305 -2.099 1.00 78.94 103 LYS A N 1
ATOM 749 C CA . LYS A 1 103 ? -10.562 -7.201 -1.313 1.00 78.94 103 LYS A CA 1
ATOM 750 C C . LYS A 1 103 ? -11.697 -7.733 -0.456 1.00 78.94 103 LYS A C 1
ATOM 752 O O . LYS A 1 103 ? -12.743 -8.089 -0.992 1.00 78.94 103 LYS A O 1
ATOM 757 N N . ASN A 1 104 ? -11.505 -7.707 0.857 1.00 78.31 104 ASN A N 1
ATOM 758 C CA . ASN A 1 104 ? -12.530 -8.050 1.831 1.00 78.31 104 ASN A CA 1
ATOM 759 C C . ASN A 1 104 ? -12.876 -6.813 2.659 1.00 78.31 104 ASN A C 1
ATOM 761 O O . ASN A 1 104 ? -12.020 -6.232 3.326 1.00 78.31 104 ASN A O 1
ATOM 765 N N . ASN A 1 105 ? -14.145 -6.409 2.607 1.00 70.50 105 ASN A N 1
ATOM 766 C CA . ASN A 1 105 ? -14.681 -5.362 3.467 1.00 70.50 105 ASN A CA 1
ATOM 767 C C . ASN A 1 105 ? -15.568 -6.020 4.528 1.00 70.50 105 ASN A C 1
ATOM 769 O O . ASN A 1 105 ? -16.647 -6.529 4.213 1.00 70.50 105 ASN A O 1
ATOM 773 N N . LEU A 1 106 ? -15.089 -6.049 5.771 1.00 60.72 106 LEU A N 1
ATOM 774 C CA . LEU A 1 106 ? -15.853 -6.552 6.906 1.00 60.72 106 LEU A CA 1
ATOM 775 C C . LEU A 1 106 ? -16.753 -5.416 7.393 1.00 60.72 106 LEU A C 1
ATOM 777 O O . LEU A 1 106 ? -16.368 -4.616 8.244 1.00 60.72 106 LEU A O 1
ATOM 781 N N . ARG A 1 107 ? -17.967 -5.340 6.838 1.00 51.56 107 ARG A N 1
ATOM 782 C CA . ARG A 1 107 ? -19.037 -4.522 7.416 1.00 51.56 107 ARG A CA 1
ATOM 783 C C . ARG A 1 107 ? -19.488 -5.174 8.723 1.00 51.56 107 ARG A C 1
ATOM 785 O O . ARG A 1 107 ? -20.350 -6.045 8.706 1.00 51.56 107 ARG A O 1
ATOM 792 N N . LEU A 1 108 ? -18.888 -4.769 9.838 1.00 43.59 108 LEU A N 1
ATOM 793 C CA . LEU A 1 108 ? -19.482 -4.972 11.157 1.00 43.59 108 LEU A CA 1
ATOM 794 C C . LEU A 1 108 ? -20.630 -3.964 11.285 1.00 43.59 108 LEU A C 1
ATOM 796 O O . LEU A 1 108 ? -20.393 -2.773 11.479 1.00 43.59 108 LEU A O 1
ATOM 800 N N . SER A 1 109 ? -21.848 -4.446 11.034 1.00 41.47 109 SER A N 1
ATOM 801 C CA . SER A 1 109 ? -23.107 -3.784 11.393 1.00 41.47 109 SER A CA 1
ATOM 802 C C . SER A 1 109 ? -23.290 -3.753 12.902 1.00 41.47 109 SER A C 1
ATOM 804 O O . SER A 1 109 ? -23.055 -4.831 13.499 1.00 41.47 109 SER A O 1
#

Foldseek 3Di:
DADEEEDADEEEDEEEEEDEEEHHYEEHYEYEYHYEYEYAYEYEYEYEYHYEYAYAEHYAYEYHYEEHYAYEEHYAYADHYEDEYAYHDHYDYDYNYHDHYDYDYPDPD

Organism: Dreissena polymorpha (NCBI:txid45954)

Sequence (109 aa):
MNPLYSGELNMSMLYSGELNMNLLYSGELNMSLLCSGELNMSLLCSGELNMSLLCSGELNMSLLCSGELNMSLLCSGELNMSLLCSGKLNISRLCLGGLKTNKNNLRLS

pLDDT: mean 89.58, std 11.25, range [41.03, 97.5]

Secondary structure (DSSP, 8-state):
-PPEEEEEEEEEEEEES-EEEEEEEEEEEEEEEEEES-EEEEEEEEEEEEEEEEESS-EEEEEEEEEEEEEEEEESS-EEEEEEEES-EEEEEEESS-EEEEEEE----